Protein AF-A0A1W9MER4-F1 (afdb_monomer_lite)

Sequence (111 aa):
MSKKFPASNAALWKAVQDVLDEQGFFFTPDSASGRIKTEPKVLGDQNAVAMFGATYSAVVQVKVDGSSVSYKARFNKKSNVVMGGELLEYPEKENEMRKEFFAALEARLRR

Structure (mmCIF, N/CA/C/O backbone):
data_AF-A0A1W9MER4-F1
#
_entry.id   AF-A0A1W9MER4-F1
#
loop_
_atom_site.group_PDB
_atom_site.id
_atom_site.type_symbol
_atom_site.label_atom_id
_atom_site.label_alt_id
_atom_site.label_comp_id
_atom_site.label_asym_id
_atom_site.label_entity_id
_atom_site.label_seq_id
_atom_site.pdbx_PDB_ins_code
_atom_site.Cartn_x
_atom_site.Cartn_y
_atom_site.Cartn_z
_at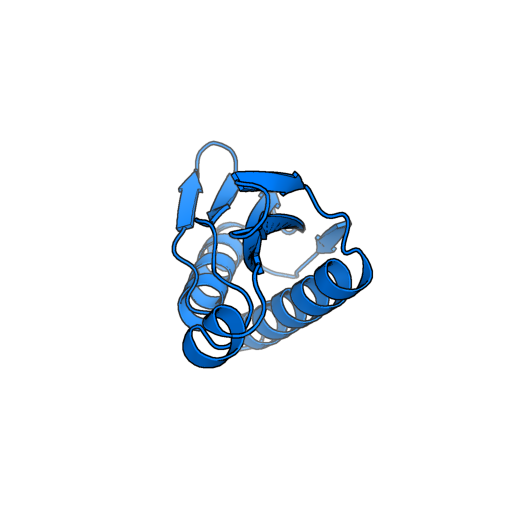om_site.occupancy
_atom_site.B_iso_or_equiv
_atom_site.auth_seq_id
_atom_site.auth_comp_id
_atom_site.auth_asym_id
_atom_site.auth_atom_id
_atom_site.pdbx_PDB_model_num
ATOM 1 N N . MET A 1 1 ? -7.838 8.630 -4.227 1.00 68.25 1 MET A N 1
ATOM 2 C CA . MET A 1 1 ? -9.253 8.371 -3.865 1.00 68.25 1 MET A CA 1
ATOM 3 C C . MET A 1 1 ? -9.277 7.660 -2.515 1.00 68.25 1 MET A C 1
ATOM 5 O O . MET A 1 1 ? -8.410 6.815 -2.305 1.00 68.25 1 MET A O 1
ATOM 9 N N . SER A 1 2 ? -10.182 8.023 -1.602 1.00 83.38 2 SER A N 1
ATOM 10 C CA . SER A 1 2 ? -10.282 7.440 -0.254 1.00 83.38 2 SER A CA 1
ATOM 11 C C . SER A 1 2 ? -11.503 6.523 -0.119 1.00 83.38 2 SER A C 1
ATOM 13 O O . SER A 1 2 ? -12.518 6.738 -0.778 1.00 83.38 2 SER A O 1
ATOM 15 N N . LYS A 1 3 ? -11.403 5.492 0.725 1.00 89.00 3 LYS A N 1
ATOM 16 C CA . LYS A 1 3 ? -12.486 4.556 1.058 1.00 89.00 3 LYS A CA 1
ATOM 17 C C . LYS A 1 3 ? -12.592 4.413 2.577 1.00 89.00 3 LYS A C 1
ATOM 19 O O . LYS A 1 3 ? -11.571 4.364 3.259 1.00 89.00 3 LYS A O 1
ATOM 24 N N . LYS A 1 4 ? -13.819 4.392 3.106 1.00 90.44 4 LYS A N 1
ATOM 25 C CA . LYS A 1 4 ? -14.102 4.211 4.539 1.00 90.44 4 LYS A CA 1
ATOM 26 C C . LYS A 1 4 ? -14.326 2.739 4.861 1.00 90.44 4 LYS A C 1
ATOM 28 O O . LYS A 1 4 ? -14.938 2.030 4.066 1.00 90.44 4 LYS A O 1
ATOM 33 N N . PHE A 1 5 ? -13.883 2.321 6.041 1.00 90.00 5 PHE A N 1
ATOM 34 C CA . PHE A 1 5 ? -14.012 0.955 6.537 1.00 90.00 5 PHE A CA 1
ATOM 35 C C . PHE A 1 5 ? -14.570 0.960 7.967 1.00 90.00 5 PHE A C 1
ATOM 37 O O . PHE A 1 5 ? -14.189 1.824 8.757 1.00 90.00 5 PHE A O 1
ATOM 44 N N . PRO A 1 6 ? -15.448 0.013 8.339 1.00 87.94 6 PRO A N 1
ATOM 45 C CA . PRO A 1 6 ? -15.994 -0.095 9.692 1.00 87.94 6 PRO A CA 1
ATOM 46 C C . PRO A 1 6 ? -14.992 -0.776 10.643 1.00 87.94 6 PRO A C 1
ATOM 48 O O . PRO A 1 6 ? -15.278 -1.815 11.224 1.00 87.94 6 PRO A O 1
ATOM 51 N N . ALA A 1 7 ? -13.790 -0.216 10.771 1.00 88.38 7 ALA A N 1
ATOM 52 C CA . ALA A 1 7 ? -12.714 -0.757 11.594 1.00 88.38 7 ALA A CA 1
ATOM 53 C C . ALA A 1 7 ? -12.002 0.361 12.367 1.00 88.38 7 ALA A C 1
ATOM 55 O O . ALA A 1 7 ? -12.007 1.526 11.956 1.00 88.38 7 ALA A O 1
ATOM 56 N N . SER A 1 8 ? -11.392 0.008 13.502 1.00 90.06 8 SER A N 1
ATOM 57 C CA . SER A 1 8 ? -10.577 0.949 14.273 1.00 90.06 8 SER A CA 1
ATOM 58 C C . SER A 1 8 ? -9.323 1.340 13.489 1.00 90.06 8 SER A C 1
ATOM 60 O O . SER A 1 8 ? -8.842 0.581 12.645 1.00 90.06 8 SER A O 1
ATOM 62 N N . ASN A 1 9 ? -8.761 2.514 13.787 1.00 90.31 9 ASN A N 1
ATOM 63 C CA . ASN A 1 9 ? -7.549 2.983 13.116 1.00 90.31 9 ASN A CA 1
ATOM 64 C C . ASN A 1 9 ? -6.388 1.983 13.254 1.00 90.31 9 ASN A C 1
ATOM 66 O O . ASN A 1 9 ? -5.729 1.687 12.265 1.00 90.31 9 ASN A O 1
ATOM 70 N N . ALA A 1 10 ? -6.198 1.398 14.441 1.00 90.12 10 ALA A N 1
ATOM 71 C CA . ALA A 1 10 ? -5.161 0.397 14.684 1.00 90.12 10 ALA A CA 1
ATOM 72 C C . ALA A 1 10 ? -5.374 -0.890 13.863 1.00 90.12 10 ALA A C 1
ATOM 74 O O . ALA A 1 10 ? -4.420 -1.419 13.290 1.00 90.12 10 ALA A O 1
ATOM 75 N N . ALA A 1 11 ? -6.619 -1.373 13.762 1.00 91.00 11 ALA A N 1
ATOM 76 C CA . ALA A 1 11 ? -6.946 -2.551 12.959 1.00 91.00 11 ALA A CA 1
ATOM 77 C C . ALA A 1 11 ? -6.722 -2.290 11.463 1.00 91.00 11 ALA A C 1
ATOM 79 O O . ALA A 1 11 ? -6.114 -3.108 10.779 1.00 91.00 11 ALA A O 1
ATOM 80 N N . LEU A 1 12 ? -7.141 -1.121 10.973 1.00 92.00 12 LEU A N 1
ATOM 81 C CA . LEU A 1 12 ? -6.886 -0.678 9.602 1.00 92.00 12 LEU A CA 1
ATOM 82 C C . LEU A 1 12 ? -5.398 -0.528 9.307 1.00 92.00 12 LEU A C 1
ATOM 84 O O . LEU A 1 12 ? -4.931 -0.999 8.276 1.00 92.00 12 LEU A O 1
ATOM 88 N N . TRP A 1 13 ? -4.651 0.097 10.213 1.00 93.56 13 TRP A N 1
ATOM 89 C CA . TRP A 1 13 ? -3.212 0.296 10.080 1.00 93.56 13 TRP A CA 1
ATOM 90 C C . TRP A 1 13 ? -2.464 -1.027 9.935 1.00 93.56 13 TRP A C 1
ATOM 92 O O . TRP A 1 13 ? -1.592 -1.155 9.076 1.00 93.56 13 TRP A O 1
ATOM 102 N N . LYS A 1 14 ? -2.827 -2.026 10.746 1.00 93.12 14 LYS A N 1
ATOM 103 C CA . LYS A 1 14 ? -2.264 -3.373 10.647 1.00 93.12 14 LYS A CA 1
ATOM 104 C C . LYS A 1 14 ? -2.713 -4.082 9.369 1.00 93.12 14 LYS A C 1
ATOM 106 O O . LYS A 1 14 ? -1.871 -4.583 8.639 1.00 93.12 14 LYS A O 1
ATOM 111 N N . ALA A 1 15 ? -4.008 -4.067 9.059 1.00 93.69 15 ALA A N 1
ATOM 112 C CA . ALA A 1 15 ? -4.544 -4.742 7.878 1.00 93.69 15 ALA A CA 1
ATOM 113 C C . ALA A 1 15 ? -3.953 -4.196 6.568 1.00 93.69 15 ALA A C 1
ATOM 115 O O . ALA A 1 15 ? -3.698 -4.962 5.646 1.00 93.69 15 ALA A O 1
ATOM 116 N N . VAL A 1 16 ? -3.686 -2.889 6.488 1.00 93.62 16 VAL A N 1
ATOM 117 C CA . VAL A 1 16 ? -3.003 -2.289 5.334 1.00 93.62 16 VAL A CA 1
ATOM 118 C C . VAL A 1 16 ? -1.578 -2.821 5.184 1.00 93.62 16 VAL A C 1
ATOM 120 O O . VAL A 1 16 ? -1.176 -3.130 4.067 1.00 93.62 16 VAL A O 1
ATOM 123 N N . GLN A 1 17 ? -0.817 -2.925 6.276 1.00 94.12 17 GLN A N 1
ATOM 124 C CA . GLN A 1 17 ? 0.547 -3.462 6.233 1.00 94.12 17 GLN A CA 1
ATOM 125 C C . GLN A 1 17 ? 0.550 -4.939 5.841 1.00 94.12 17 GLN A C 1
ATOM 127 O O . GLN A 1 17 ? 1.303 -5.313 4.950 1.00 94.12 17 GLN A O 1
ATOM 132 N N . ASP A 1 18 ? -0.340 -5.739 6.434 1.00 94.38 18 ASP A N 1
ATOM 133 C CA . ASP A 1 18 ? -0.491 -7.159 6.104 1.00 94.38 18 ASP A CA 1
ATOM 134 C C . ASP A 1 18 ? -0.807 -7.345 4.604 1.00 94.38 18 ASP A C 1
ATOM 136 O O . ASP A 1 18 ? -0.166 -8.145 3.934 1.00 94.38 18 ASP A O 1
ATOM 140 N N . VAL A 1 19 ? -1.740 -6.563 4.038 1.00 93.94 19 VAL A N 1
ATOM 141 C CA . VAL A 1 19 ? -2.080 -6.639 2.601 1.00 93.94 19 VAL A CA 1
ATOM 142 C C . VAL A 1 19 ? -0.900 -6.241 1.712 1.00 93.94 19 VAL A C 1
ATOM 144 O O . VAL A 1 19 ? -0.691 -6.851 0.667 1.00 93.94 19 VAL A O 1
ATOM 147 N N . LEU A 1 20 ? -0.131 -5.214 2.088 1.00 92.19 20 LEU A N 1
ATOM 148 C CA . LEU A 1 20 ? 1.049 -4.809 1.318 1.00 92.19 20 LEU A CA 1
ATOM 149 C C . LEU A 1 20 ? 2.141 -5.887 1.346 1.00 92.19 20 LEU A C 1
ATOM 151 O O . LEU A 1 20 ? 2.771 -6.125 0.314 1.00 92.19 20 LEU A O 1
ATOM 155 N N . ASP A 1 21 ? 2.325 -6.547 2.488 1.00 92.06 21 ASP A N 1
ATOM 156 C CA . ASP A 1 21 ? 3.276 -7.648 2.667 1.00 92.06 21 ASP A CA 1
ATOM 157 C C . ASP A 1 21 ? 2.852 -8.893 1.867 1.00 92.06 21 ASP A C 1
ATOM 159 O O . ASP A 1 21 ? 3.638 -9.427 1.088 1.00 92.06 21 ASP A O 1
ATOM 163 N N . GLU A 1 22 ? 1.571 -9.280 1.928 1.00 91.00 22 GLU A N 1
ATOM 164 C CA . GLU A 1 22 ? 0.992 -10.361 1.109 1.00 91.00 22 GLU A CA 1
ATOM 165 C C . GLU A 1 22 ? 1.124 -10.085 -0.396 1.00 91.00 22 GLU A C 1
ATOM 167 O O . GLU A 1 22 ? 1.365 -10.987 -1.200 1.00 91.00 22 GLU A O 1
ATOM 172 N N . GLN A 1 23 ? 0.999 -8.817 -0.794 1.00 87.19 23 GLN A N 1
ATOM 173 C CA . GLN A 1 23 ? 1.226 -8.379 -2.166 1.00 87.19 23 GLN A CA 1
ATOM 174 C C . GLN A 1 23 ? 2.717 -8.278 -2.520 1.00 87.19 23 GLN A C 1
ATOM 176 O O . GLN A 1 23 ? 3.035 -7.931 -3.658 1.00 87.19 23 GLN A O 1
ATOM 181 N N . GLY A 1 24 ? 3.643 -8.570 -1.606 1.00 87.75 24 GLY A N 1
ATOM 182 C CA . GLY A 1 24 ? 5.087 -8.565 -1.840 1.00 87.75 24 GLY A CA 1
ATOM 183 C C . GLY A 1 24 ? 5.664 -7.170 -2.087 1.00 87.75 24 GLY A C 1
ATOM 184 O O . GLY A 1 24 ? 6.582 -7.018 -2.895 1.00 87.75 24 GLY A O 1
ATOM 185 N N . PHE A 1 25 ? 5.082 -6.134 -1.480 1.00 89.12 25 PHE A N 1
ATOM 186 C CA . PHE A 1 25 ? 5.678 -4.802 -1.458 1.00 89.12 25 PHE A CA 1
ATOM 187 C C . PHE A 1 25 ? 6.617 -4.670 -0.263 1.00 89.12 25 PHE A C 1
ATOM 189 O O . PHE A 1 25 ? 6.244 -4.972 0.863 1.00 89.12 25 PHE A O 1
ATOM 196 N N . PHE A 1 26 ? 7.795 -4.097 -0.490 1.00 91.44 26 PHE A N 1
ATOM 197 C CA . PHE A 1 26 ? 8.602 -3.538 0.591 1.00 91.44 26 PHE A CA 1
ATOM 198 C C . PHE A 1 26 ? 8.081 -2.141 0.911 1.00 91.44 26 PHE A C 1
ATOM 200 O O . PHE A 1 26 ? 7.806 -1.362 -0.005 1.00 91.44 26 PHE A O 1
ATOM 207 N N . PHE A 1 27 ? 7.903 -1.810 2.188 1.00 92.38 27 PHE A N 1
ATOM 208 C CA . PHE A 1 27 ? 7.343 -0.524 2.588 1.00 92.38 27 PHE A CA 1
ATOM 209 C C . PHE A 1 27 ? 7.924 0.006 3.888 1.00 92.38 27 PHE A C 1
ATOM 211 O O . PHE A 1 27 ? 8.326 -0.739 4.776 1.00 92.38 27 PHE A O 1
ATOM 218 N N . THR A 1 28 ? 7.914 1.331 4.005 1.00 90.75 28 THR A N 1
ATOM 219 C CA . THR A 1 28 ? 8.272 2.042 5.228 1.00 90.75 28 THR A CA 1
ATOM 220 C C . THR A 1 28 ? 7.009 2.693 5.792 1.00 90.75 28 THR A C 1
ATOM 222 O O . THR A 1 28 ? 6.472 3.626 5.177 1.00 90.75 28 THR A O 1
ATOM 225 N N . PRO A 1 29 ? 6.485 2.193 6.922 1.00 89.88 29 PRO A N 1
ATOM 226 C CA . PRO A 1 29 ? 5.356 2.807 7.598 1.00 89.88 29 PRO A CA 1
ATOM 227 C C . PRO A 1 29 ? 5.815 4.023 8.416 1.00 89.88 29 PRO A C 1
ATOM 229 O O . PRO A 1 29 ? 6.741 3.938 9.215 1.00 89.88 29 PRO A O 1
ATOM 232 N N . ASP A 1 30 ? 5.133 5.151 8.244 1.00 91.62 30 ASP A N 1
ATOM 233 C CA . ASP A 1 30 ? 5.246 6.349 9.074 1.00 91.62 30 ASP A CA 1
ATOM 234 C C . ASP A 1 30 ? 3.946 6.509 9.870 1.00 91.62 30 ASP A C 1
ATOM 236 O O . ASP A 1 30 ? 2.948 7.067 9.399 1.00 91.62 30 ASP A O 1
ATOM 240 N N . SER A 1 31 ? 3.956 5.967 11.089 1.00 83.81 31 SER A N 1
ATOM 241 C CA . SER A 1 31 ? 2.813 6.011 12.000 1.00 83.81 31 SER A CA 1
ATOM 242 C C . SER A 1 31 ? 2.490 7.426 12.480 1.00 83.81 31 SER A C 1
ATOM 244 O O . SER A 1 31 ? 1.331 7.692 12.790 1.00 83.81 31 SER A O 1
ATOM 246 N N . ALA A 1 32 ? 3.462 8.346 12.495 1.00 86.69 32 ALA A N 1
ATOM 247 C CA . ALA A 1 32 ? 3.243 9.722 12.932 1.00 86.69 32 ALA A CA 1
ATOM 248 C C . ALA A 1 32 ? 2.392 10.506 11.923 1.00 86.69 32 ALA A C 1
ATOM 250 O O . ALA A 1 32 ? 1.527 11.286 12.318 1.00 86.69 32 ALA A O 1
ATOM 251 N N . SER A 1 33 ? 2.596 10.281 10.619 1.00 86.94 33 SER A N 1
ATOM 252 C CA . SER A 1 33 ? 1.791 10.919 9.566 1.00 86.94 33 SER A CA 1
ATOM 253 C C . SER A 1 33 ? 0.625 10.064 9.050 1.00 86.94 33 SER A C 1
ATOM 255 O O . SER A 1 33 ? -0.160 10.529 8.212 1.00 86.94 33 SER A O 1
ATOM 257 N N . GLY A 1 34 ? 0.504 8.820 9.529 1.00 89.50 34 GLY A N 1
ATOM 258 C CA . GLY A 1 34 ? -0.481 7.848 9.056 1.00 89.50 34 GLY A CA 1
ATOM 259 C C . GLY A 1 34 ? -0.257 7.455 7.596 1.00 89.50 34 GLY A C 1
ATOM 260 O O . GLY A 1 34 ? -1.216 7.169 6.877 1.00 89.50 34 GLY A O 1
ATOM 261 N N . ARG A 1 35 ? 0.989 7.490 7.112 1.00 93.19 35 ARG A N 1
ATOM 262 C CA . ARG A 1 35 ? 1.340 7.200 5.714 1.00 93.19 35 ARG A CA 1
ATOM 263 C C . ARG A 1 35 ? 2.225 5.971 5.619 1.00 93.19 35 ARG A C 1
ATOM 265 O O . ARG A 1 35 ? 3.110 5.763 6.431 1.00 93.19 35 ARG A O 1
ATOM 272 N N . ILE A 1 36 ? 2.018 5.184 4.576 1.00 93.00 36 ILE A N 1
ATOM 273 C CA . ILE A 1 36 ? 2.855 4.043 4.223 1.00 93.00 36 ILE A CA 1
ATOM 274 C C . ILE A 1 36 ? 3.281 4.245 2.777 1.00 93.00 36 ILE A C 1
ATOM 276 O O . ILE A 1 36 ? 2.442 4.427 1.890 1.00 93.00 36 ILE A O 1
ATOM 280 N N . LYS A 1 37 ? 4.590 4.260 2.539 1.00 92.81 37 LYS A N 1
ATOM 281 C CA . LYS A 1 37 ? 5.163 4.381 1.198 1.00 92.81 37 LYS A CA 1
ATOM 282 C C . LYS A 1 37 ? 5.922 3.103 0.877 1.00 92.81 37 LYS A C 1
ATOM 284 O O . LYS A 1 37 ? 6.745 2.670 1.679 1.00 92.81 37 LYS A O 1
ATOM 289 N N . THR A 1 38 ? 5.652 2.524 -0.287 1.00 90.00 38 THR A N 1
ATOM 290 C CA . THR A 1 38 ? 6.385 1.351 -0.761 1.00 90.00 38 THR A CA 1
ATOM 291 C C . THR A 1 38 ? 7.662 1.756 -1.486 1.00 90.00 38 THR A C 1
ATOM 293 O O . THR A 1 38 ? 7.781 2.861 -2.029 1.00 90.00 38 THR A O 1
ATOM 296 N N . GLU A 1 39 ? 8.607 0.831 -1.546 1.00 87.88 39 GLU A N 1
ATOM 297 C CA . GLU A 1 39 ? 9.679 0.866 -2.528 1.00 87.88 39 GLU A CA 1
ATOM 298 C C . GLU A 1 39 ? 9.124 0.616 -3.944 1.00 87.88 39 GLU A C 1
ATOM 300 O O . GLU A 1 39 ? 7.992 0.129 -4.095 1.00 87.88 39 GLU A O 1
ATOM 305 N N . PRO A 1 40 ? 9.873 0.982 -5.003 1.00 85.00 40 PRO A N 1
ATOM 306 C CA . PRO A 1 40 ? 9.484 0.683 -6.374 1.00 85.00 40 PRO A CA 1
ATOM 307 C C . PRO A 1 40 ? 9.437 -0.829 -6.609 1.00 85.00 40 PRO A C 1
ATOM 309 O O . PRO A 1 40 ? 10.465 -1.501 -6.627 1.00 85.00 40 PRO A O 1
ATOM 312 N N . LYS A 1 41 ? 8.242 -1.362 -6.848 1.00 84.31 41 LYS A N 1
ATOM 313 C CA . LYS A 1 41 ? 8.048 -2.756 -7.245 1.00 84.31 41 LYS A CA 1
ATOM 314 C C . LYS A 1 41 ? 8.022 -2.855 -8.764 1.00 84.31 41 LYS A C 1
ATOM 316 O O . LYS A 1 41 ? 7.226 -2.169 -9.401 1.00 84.31 41 LYS A O 1
ATOM 321 N N . VAL A 1 42 ? 8.872 -3.695 -9.350 1.00 82.00 42 VAL A N 1
ATOM 322 C CA . VAL A 1 42 ? 8.861 -3.952 -10.799 1.00 82.00 42 VAL A CA 1
ATOM 323 C C . VAL A 1 42 ? 7.529 -4.595 -11.195 1.00 82.00 42 VAL A C 1
ATOM 325 O O . VAL A 1 42 ? 7.050 -5.514 -10.534 1.00 82.00 42 VAL A O 1
ATOM 328 N N . LEU A 1 43 ? 6.921 -4.081 -12.260 1.00 74.25 43 LEU A N 1
ATOM 329 C CA . LEU A 1 43 ? 5.688 -4.597 -12.836 1.00 74.25 43 LEU A CA 1
ATOM 330 C C . LEU A 1 43 ? 6.033 -5.470 -14.046 1.00 74.25 43 LEU A C 1
ATOM 332 O O . LEU A 1 43 ? 6.555 -4.963 -15.038 1.00 74.25 43 LEU A O 1
ATOM 336 N N . GLY A 1 44 ? 5.720 -6.764 -13.965 1.00 66.88 44 GLY A N 1
ATOM 337 C CA . GLY A 1 44 ? 5.962 -7.742 -15.030 1.00 66.88 44 GLY A CA 1
ATOM 338 C C . GLY A 1 44 ? 7.094 -8.725 -14.722 1.00 66.88 44 GLY A C 1
ATOM 339 O O . GLY A 1 44 ? 7.828 -8.574 -13.746 1.00 66.88 44 GLY A O 1
ATOM 340 N N . ASP A 1 45 ? 7.204 -9.757 -15.557 1.00 55.22 45 ASP A N 1
ATOM 341 C CA . ASP A 1 45 ? 8.226 -10.795 -15.440 1.00 55.22 45 ASP A CA 1
ATOM 342 C C . ASP A 1 45 ? 9.596 -10.224 -15.833 1.00 55.22 45 ASP A C 1
ATOM 344 O O . ASP A 1 45 ? 9.787 -9.790 -16.972 1.00 55.22 45 ASP A O 1
ATOM 348 N N . GLN A 1 46 ? 10.552 -10.205 -14.900 1.00 52.62 46 GLN A N 1
ATOM 349 C CA . GLN A 1 46 ? 11.894 -9.655 -15.134 1.00 52.62 46 GLN A CA 1
ATOM 350 C C . GLN A 1 46 ? 12.576 -10.290 -16.356 1.00 52.62 46 GLN A C 1
ATOM 352 O O . GLN A 1 46 ? 13.326 -9.607 -17.056 1.00 52.62 46 GLN A O 1
ATOM 357 N N . ASN A 1 47 ? 12.255 -11.552 -16.664 1.00 52.06 47 ASN A N 1
ATOM 358 C CA . ASN A 1 47 ? 12.821 -12.270 -17.803 1.00 52.06 47 ASN A CA 1
ATOM 359 C C . ASN A 1 47 ? 12.202 -11.850 -19.149 1.00 52.06 47 ASN A C 1
ATOM 361 O O . ASN A 1 47 ? 12.902 -11.821 -20.158 1.00 52.06 47 ASN A O 1
ATOM 365 N N . ALA A 1 48 ? 10.922 -11.460 -19.178 1.00 44.81 48 ALA A N 1
ATOM 366 C CA . ALA A 1 48 ? 10.257 -10.952 -20.385 1.00 44.81 48 ALA A CA 1
ATOM 367 C C . ALA A 1 48 ? 10.519 -9.449 -20.607 1.00 44.81 48 ALA A C 1
ATOM 369 O O . ALA A 1 48 ? 10.640 -8.980 -21.739 1.00 44.81 48 ALA A O 1
ATOM 370 N N . VAL A 1 49 ? 10.660 -8.693 -19.515 1.00 49.00 49 VAL A N 1
ATOM 371 C CA . VAL A 1 49 ? 10.932 -7.246 -19.509 1.00 49.00 49 VAL A CA 1
ATOM 372 C C . VAL A 1 49 ? 12.347 -6.932 -20.022 1.00 49.00 49 VAL A C 1
ATOM 374 O O . VAL A 1 49 ? 12.558 -5.892 -20.647 1.00 49.00 49 VAL A O 1
ATOM 377 N N . ALA A 1 50 ? 13.306 -7.849 -19.845 1.00 46.97 50 ALA A N 1
ATOM 378 C CA . ALA A 1 50 ? 14.654 -7.730 -20.404 1.00 46.97 50 ALA A CA 1
ATOM 379 C C . ALA A 1 50 ? 14.696 -7.802 -21.947 1.00 46.97 50 ALA A C 1
ATOM 381 O O . ALA A 1 50 ? 15.588 -7.203 -22.548 1.00 46.97 50 ALA A O 1
ATOM 382 N N . MET A 1 51 ? 13.730 -8.466 -22.603 1.00 47.50 51 MET A N 1
ATOM 383 C CA . MET A 1 51 ? 13.667 -8.541 -24.074 1.00 47.50 51 MET A CA 1
ATOM 384 C C . MET A 1 51 ? 13.104 -7.272 -24.732 1.00 47.50 51 MET A C 1
ATOM 386 O O . MET A 1 51 ? 13.414 -7.005 -25.890 1.00 47.50 51 MET A O 1
ATOM 390 N N . PHE A 1 52 ? 12.324 -6.460 -24.009 1.00 53.62 52 PHE A N 1
ATOM 391 C CA . PHE A 1 52 ? 11.646 -5.277 -24.553 1.00 53.62 52 PHE A CA 1
ATOM 392 C C . PHE A 1 52 ? 12.062 -3.980 -23.851 1.00 53.62 52 PHE A C 1
ATOM 394 O O . P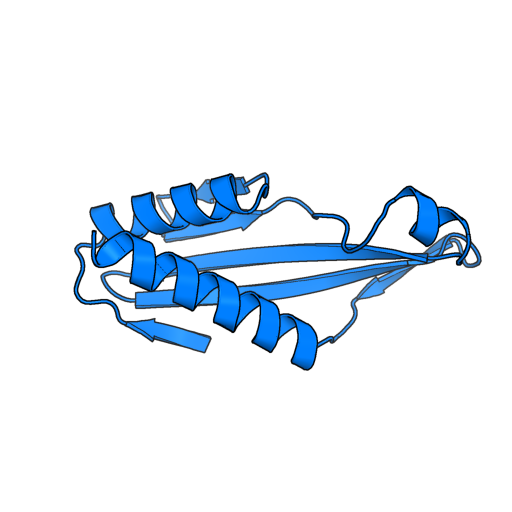HE A 1 52 ? 11.217 -3.240 -23.369 1.00 53.62 52 PHE A O 1
ATOM 401 N N . GLY A 1 53 ? 13.365 -3.683 -23.797 1.00 59.38 53 GLY A N 1
ATOM 402 C CA . GLY A 1 53 ? 13.935 -2.323 -23.730 1.00 59.38 53 GLY A CA 1
ATOM 403 C C . GLY A 1 53 ? 13.517 -1.351 -22.607 1.00 59.38 53 GLY A C 1
ATOM 404 O O . GLY A 1 53 ? 14.072 -0.253 -22.559 1.00 59.38 53 GLY A O 1
ATOM 405 N N . ALA A 1 54 ? 12.585 -1.681 -21.710 1.00 66.19 54 ALA A N 1
ATOM 406 C CA . ALA A 1 54 ? 12.083 -0.787 -20.673 1.00 66.19 54 ALA A CA 1
ATOM 407 C C . ALA A 1 54 ? 11.547 -1.545 -19.452 1.00 66.19 54 ALA A C 1
ATOM 409 O O . ALA A 1 54 ? 10.684 -2.407 -19.571 1.00 66.19 54 ALA A O 1
ATOM 410 N N . THR A 1 55 ? 12.006 -1.164 -18.260 1.00 73.12 55 THR A N 1
ATOM 411 C CA . THR A 1 55 ? 11.518 -1.674 -16.975 1.00 73.12 55 THR A CA 1
ATOM 412 C C . THR A 1 55 ? 10.404 -0.786 -16.439 1.00 73.12 55 THR A C 1
ATOM 414 O O . THR A 1 55 ? 10.590 0.422 -16.278 1.00 73.12 55 THR A O 1
ATOM 417 N N . TYR A 1 56 ? 9.262 -1.384 -16.113 1.00 76.00 56 TYR A N 1
ATOM 418 C CA . TYR A 1 56 ? 8.138 -0.700 -15.481 1.00 76.00 56 TYR A CA 1
ATOM 419 C C . TYR A 1 56 ? 8.162 -0.968 -13.980 1.00 76.00 56 TYR A C 1
ATOM 421 O O . TYR A 1 56 ? 8.424 -2.085 -13.548 1.00 76.00 56 TYR A O 1
ATOM 429 N N . SER A 1 57 ? 7.895 0.048 -13.168 1.00 83.00 57 SER A N 1
ATOM 430 C CA . SER A 1 57 ? 7.830 -0.081 -11.712 1.00 83.00 57 SER A CA 1
ATOM 431 C C . SER A 1 57 ? 6.700 0.761 -11.132 1.00 83.00 57 SER A C 1
ATOM 433 O O . SER A 1 57 ? 6.339 1.790 -11.703 1.00 83.00 57 SER A O 1
ATOM 435 N N . ALA A 1 58 ? 6.147 0.333 -10.000 1.00 86.50 58 ALA A N 1
ATOM 436 C CA . ALA A 1 58 ? 5.128 1.051 -9.251 1.00 86.50 58 ALA A CA 1
ATOM 437 C C . ALA A 1 58 ? 5.608 1.377 -7.839 1.00 86.50 58 ALA A C 1
ATOM 439 O O . ALA A 1 58 ? 6.133 0.522 -7.130 1.00 86.50 58 ALA A O 1
ATOM 440 N N . VAL A 1 59 ? 5.356 2.611 -7.416 1.00 89.88 59 VAL A N 1
ATOM 441 C CA . VAL A 1 59 ? 5.459 3.053 -6.025 1.00 89.88 59 VAL A CA 1
ATOM 442 C C . VAL A 1 59 ? 4.055 3.324 -5.516 1.00 89.88 59 VAL A C 1
ATOM 444 O O . VAL A 1 59 ? 3.340 4.159 -6.073 1.00 89.88 59 VAL A O 1
ATOM 447 N N . VAL A 1 60 ? 3.673 2.656 -4.437 1.00 91.06 60 VAL A N 1
ATOM 448 C CA . VAL A 1 60 ? 2.374 2.816 -3.793 1.00 91.06 60 VAL A CA 1
ATOM 449 C C . VAL A 1 60 ? 2.519 3.711 -2.566 1.00 91.06 60 VAL A C 1
ATOM 451 O O . VAL A 1 60 ? 3.481 3.640 -1.802 1.00 91.06 60 VAL A O 1
ATOM 454 N N . GLN A 1 61 ? 1.551 4.601 -2.394 1.00 92.81 61 GLN A N 1
ATOM 455 C CA . GLN A 1 61 ? 1.403 5.480 -1.246 1.00 92.81 61 GLN A CA 1
ATOM 456 C C . GLN A 1 61 ? 0.012 5.269 -0.663 1.00 92.81 61 GLN A C 1
ATOM 458 O O . GLN A 1 61 ? -0.998 5.570 -1.307 1.00 92.81 61 GLN A O 1
ATOM 463 N N . VAL A 1 62 ? -0.032 4.773 0.568 1.00 93.50 62 VAL A N 1
ATOM 464 C CA . VAL A 1 62 ? -1.263 4.584 1.328 1.00 93.50 62 VAL A CA 1
ATOM 465 C C . VAL A 1 62 ? -1.295 5.588 2.475 1.00 93.50 62 VAL A C 1
ATOM 467 O O . VAL A 1 62 ? -0.285 5.812 3.135 1.00 93.50 62 VAL A O 1
ATOM 470 N N . LYS A 1 63 ? -2.445 6.215 2.719 1.00 94.31 63 LYS A N 1
ATOM 471 C CA . LYS A 1 63 ? -2.689 7.027 3.920 1.00 94.31 63 LYS A CA 1
ATOM 472 C C . LYS A 1 63 ? -3.855 6.428 4.691 1.00 94.31 63 LYS A C 1
ATOM 474 O O . LYS A 1 63 ? -4.925 6.265 4.110 1.00 94.31 63 LYS A O 1
ATOM 479 N N . VAL A 1 64 ? -3.663 6.157 5.973 1.00 93.06 64 VAL A N 1
ATOM 480 C CA . VAL A 1 64 ? -4.711 5.740 6.905 1.00 93.06 64 VAL A CA 1
ATOM 481 C C . VAL A 1 64 ? -5.021 6.917 7.822 1.00 93.06 64 VAL A C 1
ATOM 483 O O . VAL A 1 64 ? -4.130 7.486 8.442 1.00 93.06 64 VAL A O 1
ATOM 486 N N . ASP A 1 65 ? -6.288 7.306 7.875 1.00 91.38 65 ASP A N 1
ATOM 487 C CA . ASP A 1 65 ? -6.762 8.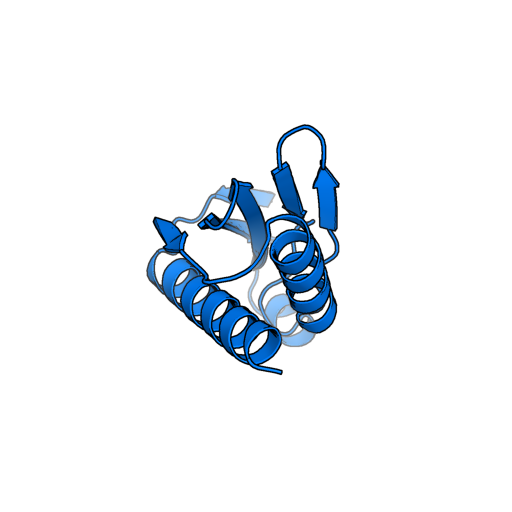480 8.604 1.00 91.38 65 ASP A CA 1
ATOM 488 C C . ASP A 1 65 ? -8.075 8.132 9.309 1.00 91.38 65 ASP A C 1
ATOM 490 O O . ASP A 1 65 ? -9.129 8.001 8.675 1.00 91.38 65 ASP A O 1
ATOM 494 N N . GLY A 1 66 ? -7.995 7.860 10.613 1.00 89.50 66 GLY A N 1
ATOM 495 C CA . GLY A 1 66 ? -9.101 7.282 11.372 1.00 89.50 66 GLY A CA 1
ATOM 496 C C . GLY A 1 66 ? -9.565 5.963 10.746 1.00 89.50 66 GLY A C 1
ATOM 497 O O . GLY A 1 66 ? -8.803 4.999 10.697 1.00 89.50 66 GLY A O 1
ATOM 498 N N . SER A 1 67 ? -10.802 5.950 10.247 1.00 89.75 67 SER A N 1
ATOM 499 C CA . SER A 1 67 ? -11.443 4.823 9.556 1.00 89.75 67 SER A CA 1
ATOM 500 C C . SER A 1 67 ? -11.363 4.889 8.021 1.00 89.75 67 SER A C 1
ATOM 502 O O . SER A 1 67 ? -12.030 4.126 7.319 1.00 89.75 67 SER A O 1
ATOM 504 N N . SER A 1 68 ? -10.585 5.826 7.472 1.00 91.38 68 SER A N 1
ATOM 505 C CA . SER A 1 68 ? -10.457 6.050 6.029 1.00 91.38 68 SER A CA 1
ATOM 506 C C . SER A 1 68 ? -9.083 5.634 5.516 1.00 91.38 68 SER A C 1
ATOM 508 O O . SER A 1 68 ? -8.066 5.936 6.134 1.00 91.38 68 SER A O 1
ATOM 510 N N . VAL A 1 69 ? -9.042 5.009 4.339 1.00 93.38 69 VAL A N 1
ATOM 511 C CA . VAL A 1 69 ? -7.803 4.646 3.642 1.00 93.38 69 VAL A CA 1
ATOM 512 C C . VAL A 1 69 ? -7.779 5.300 2.275 1.00 93.38 69 VAL A C 1
ATOM 514 O O . VAL A 1 69 ? -8.717 5.171 1.493 1.00 93.38 69 VAL A O 1
ATOM 517 N N . SER A 1 70 ? -6.697 6.006 1.977 1.00 93.06 70 SER A N 1
ATOM 518 C CA . SER A 1 70 ? -6.413 6.559 0.657 1.00 93.06 70 SER A CA 1
ATOM 519 C C . SER A 1 70 ? -5.306 5.761 0.005 1.00 93.06 70 SER A C 1
ATOM 521 O O . SER A 1 70 ? -4.288 5.513 0.637 1.00 93.06 70 SER A O 1
ATOM 523 N N . TYR A 1 71 ? -5.490 5.420 -1.264 1.00 91.56 71 TYR A N 1
ATOM 524 C CA . TYR A 1 71 ? -4.498 4.722 -2.072 1.00 91.56 71 TYR A CA 1
ATOM 525 C C . TYR A 1 71 ? -4.125 5.588 -3.275 1.00 91.56 71 TYR A C 1
ATOM 527 O O . TYR A 1 71 ? -5.008 6.173 -3.918 1.00 91.56 71 TYR A O 1
ATOM 535 N N . LYS A 1 72 ? -2.826 5.663 -3.563 1.00 90.75 72 LYS A N 1
ATOM 536 C CA . LYS A 1 72 ? -2.258 6.279 -4.762 1.00 90.75 72 LYS A CA 1
ATOM 537 C C . LYS A 1 72 ? -1.096 5.424 -5.256 1.00 90.75 72 LYS A C 1
ATOM 539 O O . LYS A 1 72 ? -0.224 5.086 -4.460 1.00 90.75 72 LYS A O 1
ATOM 544 N N . ALA A 1 73 ? -1.047 5.134 -6.550 1.00 87.12 73 ALA A N 1
ATOM 545 C CA . ALA A 1 73 ? 0.121 4.519 -7.176 1.00 87.12 73 ALA A CA 1
ATOM 546 C C . ALA A 1 73 ? 0.787 5.513 -8.132 1.00 87.12 73 ALA A C 1
ATOM 548 O O . ALA A 1 73 ? 0.127 6.364 -8.725 1.00 87.12 73 ALA A O 1
ATOM 549 N N . ARG A 1 74 ? 2.111 5.439 -8.254 1.00 86.06 74 ARG A N 1
ATOM 550 C CA . ARG A 1 74 ? 2.889 6.162 -9.264 1.00 86.06 74 ARG A CA 1
ATOM 551 C C . ARG A 1 74 ? 3.692 5.159 -10.062 1.00 86.06 74 ARG A C 1
ATOM 553 O O . ARG A 1 74 ? 4.338 4.299 -9.466 1.00 86.06 74 ARG A O 1
ATOM 560 N N . PHE A 1 75 ? 3.678 5.305 -11.377 1.00 83.94 75 PHE A N 1
ATOM 561 C CA . PHE A 1 75 ? 4.353 4.393 -12.282 1.00 83.94 75 PHE A CA 1
ATOM 562 C C . PHE A 1 75 ? 5.578 5.077 -12.868 1.00 83.94 75 PHE A C 1
ATOM 564 O O . PHE A 1 75 ? 5.520 6.229 -13.289 1.00 83.94 75 PHE A O 1
ATOM 571 N N . ASN A 1 76 ? 6.692 4.359 -12.884 1.00 78.75 76 ASN A N 1
ATOM 572 C CA . ASN A 1 76 ? 7.914 4.798 -13.533 1.00 78.75 76 ASN A CA 1
ATOM 573 C C . ASN A 1 76 ? 8.282 3.791 -14.611 1.00 78.75 76 ASN A C 1
ATOM 575 O O . ASN A 1 76 ? 8.294 2.583 -14.359 1.00 78.75 76 ASN A O 1
ATOM 579 N N . LYS A 1 77 ? 8.641 4.300 -15.785 1.00 76.25 77 LYS A N 1
ATOM 580 C CA . LYS A 1 77 ? 9.252 3.527 -16.860 1.00 76.25 77 LYS A CA 1
ATOM 581 C C . LYS A 1 77 ? 10.703 3.948 -16.991 1.00 76.25 77 LYS A C 1
ATOM 583 O O . LYS A 1 77 ? 11.001 5.117 -17.212 1.00 76.25 77 LYS A O 1
ATOM 588 N N . LYS A 1 78 ? 11.609 2.986 -16.871 1.00 71.94 78 LYS A N 1
ATOM 589 C CA . LYS A 1 78 ? 13.032 3.180 -17.131 1.00 71.94 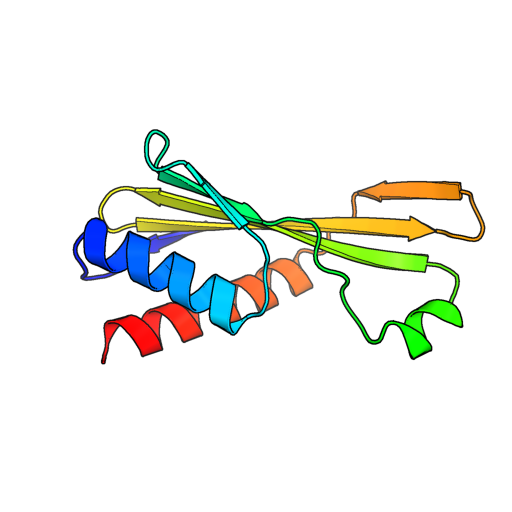78 LYS A CA 1
ATOM 590 C C . LYS A 1 78 ? 13.366 2.516 -18.456 1.00 71.94 78 LYS A C 1
ATOM 592 O O . LYS A 1 78 ? 13.334 1.293 -18.543 1.00 71.94 78 LYS A O 1
ATOM 597 N N . SER A 1 79 ? 13.642 3.310 -19.488 1.00 63.78 79 SER A N 1
ATOM 598 C CA . SER A 1 79 ? 14.072 2.783 -20.786 1.00 63.78 79 SER A CA 1
ATOM 599 C C . SER A 1 79 ? 15.564 2.459 -20.749 1.00 63.78 79 SER A C 1
ATOM 601 O O . SER A 1 79 ? 16.380 3.336 -20.465 1.00 63.78 79 SER A O 1
ATOM 603 N N . ASN A 1 80 ? 15.927 1.221 -21.075 1.00 63.03 80 ASN A N 1
ATOM 604 C CA . ASN A 1 80 ? 17.322 0.809 -21.248 1.00 63.03 80 ASN A CA 1
ATOM 605 C C . ASN A 1 80 ? 17.904 1.306 -22.581 1.00 63.03 80 ASN A C 1
ATOM 607 O O . ASN A 1 80 ? 19.119 1.363 -22.725 1.00 63.03 80 ASN A O 1
ATOM 611 N N . VAL A 1 81 ? 17.049 1.701 -23.533 1.00 59.16 81 VAL A N 1
ATOM 612 C CA . VAL A 1 81 ? 17.460 2.178 -24.866 1.00 59.16 81 VAL A CA 1
ATOM 613 C C . VAL A 1 81 ? 17.814 3.668 -24.858 1.00 59.16 81 VAL A C 1
ATOM 615 O O . VAL A 1 81 ? 18.720 4.086 -25.568 1.00 59.16 81 VAL A O 1
ATOM 618 N N . VAL A 1 82 ? 17.124 4.476 -24.044 1.00 56.25 82 VAL A N 1
ATOM 619 C CA . VAL A 1 82 ? 17.272 5.949 -24.046 1.00 56.25 82 VAL A CA 1
ATOM 620 C C . VAL A 1 82 ? 17.930 6.476 -22.757 1.00 56.25 82 VAL A C 1
ATOM 622 O O . VAL A 1 82 ? 18.049 7.680 -22.578 1.00 56.25 82 VAL A O 1
ATOM 625 N N . MET A 1 83 ? 18.347 5.595 -21.833 1.00 56.56 83 MET A N 1
ATOM 626 C CA . MET A 1 83 ? 18.868 5.949 -20.494 1.00 56.56 83 MET A CA 1
ATOM 627 C C . MET A 1 83 ? 18.038 7.029 -19.761 1.00 56.56 83 MET A C 1
ATOM 629 O O . MET A 1 83 ? 18.559 7.804 -18.963 1.00 56.56 83 MET A O 1
ATOM 633 N N . GLY A 1 84 ? 16.730 7.077 -20.028 1.00 58.38 84 GLY A N 1
ATOM 634 C CA . GLY A 1 84 ? 15.798 8.069 -19.498 1.00 58.38 84 GLY A CA 1
ATOM 635 C C . GLY A 1 84 ? 14.723 7.412 -18.638 1.00 58.38 84 GLY A C 1
ATOM 636 O O . GLY A 1 84 ? 14.211 6.338 -18.974 1.00 58.38 84 GLY A O 1
ATOM 637 N N . GLY A 1 85 ? 14.401 8.049 -17.511 1.00 57.97 85 GLY A N 1
ATOM 638 C CA . GLY A 1 85 ? 13.262 7.696 -16.667 1.00 57.97 85 GLY A CA 1
ATOM 639 C C . GLY A 1 85 ? 12.078 8.600 -16.986 1.00 57.97 85 GLY A C 1
ATOM 640 O O . GLY A 1 85 ? 12.207 9.818 -16.921 1.00 57.97 85 GLY A O 1
ATOM 641 N N . GLU A 1 86 ? 10.936 8.007 -17.311 1.00 65.62 86 GLU A N 1
ATOM 642 C CA . GLU A 1 86 ? 9.689 8.725 -17.557 1.00 65.62 86 GLU A CA 1
ATOM 643 C C . GLU A 1 86 ? 8.674 8.363 -16.466 1.00 65.62 86 GLU A C 1
ATOM 645 O O . GLU A 1 86 ? 8.446 7.183 -16.168 1.00 65.62 86 GLU A O 1
ATOM 650 N N . LEU A 1 87 ? 8.086 9.387 -15.843 1.00 67.94 87 LEU A N 1
ATOM 651 C CA . LEU A 1 87 ? 6.916 9.227 -14.983 1.00 67.94 87 LEU A CA 1
ATOM 652 C C . LEU A 1 87 ? 5.721 8.945 -15.885 1.00 67.94 87 LEU A C 1
ATOM 654 O O . LEU A 1 87 ? 5.365 9.774 -16.717 1.00 67.94 87 LEU A O 1
ATOM 658 N N . LEU A 1 88 ? 5.108 7.780 -15.713 1.00 68.38 88 LEU A N 1
ATOM 659 C CA . LEU A 1 88 ? 3.945 7.399 -16.494 1.00 68.38 88 LEU A CA 1
ATOM 660 C C . LEU A 1 88 ? 2.666 7.663 -15.715 1.00 68.38 88 LEU A C 1
ATOM 662 O O . LEU A 1 88 ? 2.497 7.219 -14.574 1.00 68.38 88 LEU A O 1
ATOM 666 N N . GLU A 1 89 ? 1.724 8.312 -16.386 1.00 67.81 89 GLU A N 1
ATOM 667 C CA . GLU A 1 89 ? 0.332 8.312 -15.968 1.00 67.81 89 GLU A CA 1
ATOM 668 C C . GLU A 1 89 ? -0.340 7.067 -16.544 1.00 67.81 89 GLU A C 1
ATOM 670 O O . GLU A 1 89 ? -0.608 6.970 -17.738 1.00 67.81 89 GLU A O 1
ATOM 675 N N . TYR A 1 90 ? -0.578 6.081 -15.681 1.00 74.69 90 TYR A N 1
ATOM 676 C CA . TYR A 1 90 ? -1.234 4.819 -16.027 1.00 74.69 90 TYR A CA 1
ATOM 677 C C . TYR A 1 90 ? -2.529 4.674 -15.208 1.00 74.69 90 TYR A C 1
ATOM 679 O O . TYR A 1 90 ? -2.615 3.836 -14.309 1.00 74.69 90 TYR A O 1
ATOM 687 N N . PRO A 1 91 ? -3.541 5.528 -15.462 1.00 75.50 91 PRO A N 1
ATOM 688 C CA . PRO A 1 91 ? -4.725 5.641 -14.608 1.00 75.50 91 PRO A CA 1
ATOM 689 C C . PRO A 1 91 ? -5.562 4.356 -14.564 1.00 75.50 91 PRO A C 1
ATOM 691 O O . PRO A 1 91 ? -6.155 4.039 -13.532 1.00 75.50 91 PRO A O 1
ATOM 694 N N . GLU A 1 92 ? -5.593 3.580 -15.649 1.00 78.00 92 GLU A N 1
ATOM 695 C CA . GLU A 1 92 ? -6.277 2.282 -15.679 1.00 78.00 92 GLU A CA 1
ATOM 696 C C . GLU A 1 92 ? -5.593 1.266 -14.761 1.00 78.00 92 GLU A C 1
ATOM 698 O O . GLU A 1 92 ? -6.259 0.647 -13.929 1.00 78.00 92 GLU A O 1
ATOM 703 N N . LYS A 1 93 ? -4.257 1.173 -14.828 1.00 80.19 93 LYS A N 1
ATOM 704 C CA . LYS A 1 93 ? -3.473 0.291 -13.956 1.00 80.19 93 LYS A CA 1
ATOM 705 C C . LYS A 1 93 ? -3.511 0.749 -12.500 1.00 80.19 93 LYS A C 1
ATOM 707 O O . LYS A 1 93 ? -3.613 -0.084 -11.604 1.00 80.19 93 LYS A O 1
ATOM 712 N N . GLU A 1 94 ? -3.501 2.061 -12.247 1.00 81.56 94 GLU A N 1
ATOM 713 C CA . GLU A 1 94 ? -3.737 2.606 -10.905 1.00 81.56 94 GLU A CA 1
ATOM 714 C C . GLU A 1 94 ? -5.092 2.150 -10.364 1.00 81.56 94 GLU A C 1
ATOM 716 O O . GLU A 1 94 ? -5.192 1.702 -9.222 1.00 81.56 94 GLU A O 1
ATOM 721 N N . ASN A 1 95 ? -6.145 2.263 -11.177 1.00 84.81 95 ASN A N 1
ATOM 722 C CA . ASN A 1 95 ? -7.491 1.874 -10.784 1.00 84.81 95 ASN A CA 1
ATOM 723 C C . ASN A 1 95 ? -7.601 0.368 -10.517 1.00 84.81 95 ASN A C 1
ATOM 725 O O . ASN A 1 95 ? -8.290 -0.010 -9.571 1.00 84.81 95 ASN A O 1
ATOM 729 N N . GLU A 1 96 ? -6.945 -0.470 -11.319 1.00 86.44 96 GLU A N 1
ATOM 730 C CA . GLU A 1 96 ? -6.875 -1.924 -11.135 1.00 86.44 96 GLU A CA 1
ATOM 731 C C . GLU A 1 96 ? -6.181 -2.279 -9.813 1.00 86.44 96 GLU A C 1
ATOM 733 O O . GLU A 1 96 ? -6.822 -2.849 -8.930 1.00 86.44 96 GLU A O 1
ATOM 738 N N . MET A 1 97 ? -4.943 -1.813 -9.605 1.00 88.06 97 MET A N 1
ATOM 739 C CA . MET A 1 97 ? -4.192 -2.065 -8.366 1.00 88.06 97 MET A CA 1
ATOM 740 C C . MET A 1 97 ? -4.926 -1.532 -7.132 1.00 88.06 97 MET A C 1
ATOM 742 O O . MET A 1 97 ? -4.939 -2.160 -6.075 1.00 88.06 97 MET A O 1
ATOM 746 N N . ARG A 1 98 ? -5.593 -0.378 -7.258 1.00 89.94 98 ARG A N 1
ATOM 747 C CA . ARG A 1 98 ? -6.420 0.188 -6.188 1.00 89.94 98 ARG A CA 1
ATOM 748 C C . ARG A 1 98 ? -7.624 -0.695 -5.867 1.00 89.94 98 ARG A C 1
ATOM 750 O O . ARG A 1 98 ? -7.961 -0.849 -4.694 1.00 89.94 98 ARG A O 1
ATOM 757 N N . LYS A 1 99 ? -8.313 -1.221 -6.885 1.00 90.19 99 LYS A N 1
ATOM 758 C CA . LYS A 1 99 ? -9.456 -2.127 -6.696 1.00 90.19 99 LYS A CA 1
ATOM 759 C C . LYS A 1 99 ? -9.010 -3.411 -6.006 1.00 90.19 99 LYS A C 1
ATOM 761 O O . LYS A 1 99 ? -9.643 -3.796 -5.030 1.00 90.19 99 LYS A O 1
ATOM 766 N N . GLU A 1 100 ? -7.914 -4.011 -6.461 1.00 90.88 100 GLU A N 1
ATOM 767 C CA . GLU A 1 100 ? -7.326 -5.213 -5.859 1.00 90.88 100 GLU A CA 1
ATOM 768 C C . GLU A 1 100 ? -6.925 -4.979 -4.403 1.00 90.88 100 GLU A C 1
ATOM 770 O O . GLU A 1 100 ? -7.315 -5.742 -3.522 1.00 90.88 100 GLU A O 1
ATOM 775 N N . PHE A 1 101 ? -6.223 -3.876 -4.128 1.00 92.31 101 PHE A N 1
ATOM 776 C CA . PHE A 1 101 ? -5.840 -3.489 -2.773 1.00 92.31 101 PHE A CA 1
ATOM 777 C C . PHE A 1 101 ? -7.056 -3.328 -1.855 1.00 92.31 101 PHE A C 1
ATOM 779 O O . PHE A 1 101 ? -7.086 -3.880 -0.757 1.00 92.31 101 PHE A O 1
ATOM 786 N N . PHE A 1 102 ? -8.090 -2.602 -2.291 1.00 92.94 102 PHE A N 1
ATOM 787 C CA . PHE A 1 102 ? -9.286 -2.428 -1.468 1.00 92.94 102 PHE A CA 1
ATOM 788 C C . PHE A 1 102 ? -10.095 -3.716 -1.307 1.00 92.94 102 PHE A C 1
ATOM 790 O O . PHE A 1 102 ? -10.674 -3.905 -0.242 1.00 92.94 102 PHE A O 1
ATOM 797 N N . ALA A 1 103 ? -10.136 -4.589 -2.313 1.00 92.62 103 ALA A N 1
ATOM 798 C CA . ALA A 1 103 ? -10.790 -5.890 -2.204 1.00 92.62 103 ALA A CA 1
ATOM 799 C C . ALA A 1 103 ? -10.069 -6.796 -1.192 1.00 92.62 103 ALA A C 1
ATOM 801 O O . ALA A 1 103 ? -10.719 -7.382 -0.327 1.00 92.62 103 ALA A O 1
ATOM 802 N N . ALA A 1 104 ? -8.734 -6.848 -1.244 1.00 92.75 104 ALA A N 1
ATOM 803 C CA . ALA A 1 104 ? -7.918 -7.576 -0.273 1.00 92.75 104 ALA A CA 1
ATOM 804 C C . ALA A 1 104 ? -8.109 -7.024 1.148 1.00 92.75 104 ALA A C 1
ATOM 806 O O . ALA A 1 104 ? -8.339 -7.782 2.089 1.00 92.75 104 ALA A O 1
ATOM 807 N N . LEU A 1 105 ? -8.116 -5.695 1.297 1.00 91.75 105 LEU A N 1
ATOM 808 C CA . LEU A 1 105 ? -8.333 -5.047 2.588 1.0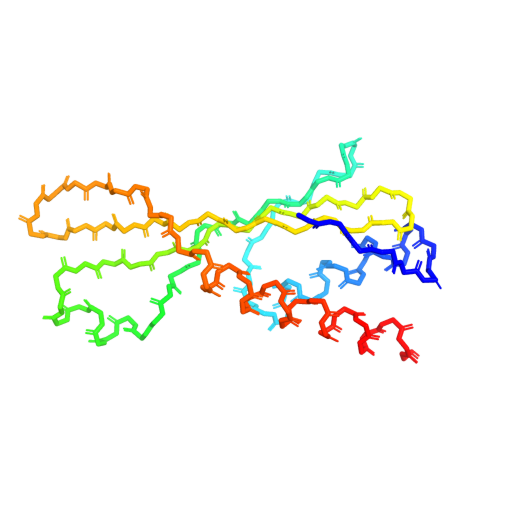0 91.75 105 LEU A CA 1
ATOM 809 C C . LEU A 1 105 ? -9.733 -5.324 3.157 1.00 91.75 105 LEU A C 1
ATOM 811 O O . LEU A 1 105 ? -9.870 -5.590 4.349 1.00 91.75 105 LEU A O 1
ATOM 815 N N . GLU A 1 106 ? -10.778 -5.308 2.323 1.00 91.88 106 GLU A N 1
ATOM 816 C CA . GLU A 1 106 ? -12.133 -5.690 2.748 1.00 91.88 106 GLU A CA 1
ATOM 817 C C . GLU A 1 106 ? -12.214 -7.154 3.174 1.00 91.88 106 GLU A C 1
ATOM 819 O O . GLU A 1 106 ? -12.815 -7.452 4.205 1.00 91.88 106 GLU A O 1
ATOM 824 N N . ALA A 1 107 ? -11.613 -8.064 2.405 1.00 90.19 107 ALA A N 1
ATOM 825 C CA . ALA A 1 107 ? -11.574 -9.480 2.751 1.00 90.19 107 ALA A CA 1
ATOM 826 C C . ALA A 1 107 ? -10.853 -9.710 4.088 1.00 90.19 107 ALA A C 1
ATOM 828 O O . ALA A 1 107 ? -11.306 -10.515 4.902 1.00 90.19 107 ALA A O 1
ATOM 829 N N . ARG A 1 108 ? -9.773 -8.960 4.342 1.00 88.56 108 ARG A N 1
ATOM 830 C CA . ARG A 1 108 ? -8.992 -9.039 5.579 1.00 88.56 108 ARG A CA 1
ATOM 831 C C . ARG A 1 108 ? -9.762 -8.539 6.798 1.00 88.56 108 ARG A C 1
ATOM 833 O O . ARG A 1 108 ? -9.688 -9.173 7.839 1.00 88.56 108 ARG A O 1
ATOM 840 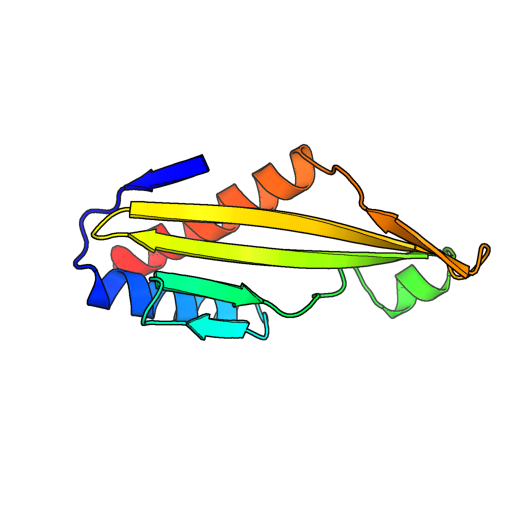N N . LEU A 1 109 ? -10.495 -7.434 6.667 1.00 87.94 109 LEU A N 1
ATOM 841 C CA . LEU A 1 109 ? -11.246 -6.819 7.771 1.00 87.94 109 LEU A CA 1
ATOM 842 C C . LEU A 1 109 ? -12.576 -7.520 8.090 1.00 87.94 109 LEU A C 1
ATOM 844 O O . LEU A 1 109 ? -13.181 -7.227 9.116 1.00 87.94 109 LEU A O 1
ATOM 848 N N . ARG A 1 110 ? -13.062 -8.399 7.205 1.00 83.06 110 ARG A N 1
ATOM 849 C CA . ARG A 1 110 ? -14.251 -9.235 7.447 1.00 83.06 110 ARG A CA 1
ATOM 850 C C . ARG A 1 110 ? -13.943 -10.552 8.166 1.00 83.06 110 ARG A C 1
ATOM 852 O O . ARG A 1 110 ? -14.888 -11.206 8.601 1.00 83.06 110 ARG A O 1
ATOM 859 N N . ARG A 1 111 ? -12.672 -10.958 8.219 1.00 59.22 111 ARG A N 1
ATOM 860 C CA . ARG A 1 111 ? -12.196 -12.110 8.997 1.00 59.22 111 ARG A CA 1
ATOM 861 C C . ARG A 1 111 ? -11.966 -11.711 10.446 1.00 59.22 111 ARG A C 1
ATOM 863 O O . ARG A 1 111 ? -12.229 -12.577 11.302 1.00 59.22 111 ARG A O 1
#

Secondary structure (DSSP, 8-state):
-EEE-SS-HHHHHHHHHHHHHHTT--EEEETTTTEEEE--EEPS-HHHHTTTTEEEEEEEEEEEETTEEEEEEEEEEEETTT--EEEE--HHHHHHHHHHHHHHHHHHHT-

Foldseek 3Di:
DKDFDPDFLVLLLVLLVVLCVVVVWAWDDDPVQQKIKTDWDWDDDPVVCVVPFKIKTKIWMWHRDTRMIDIFIWMWIQGNVPNDIDTDDPPVVRVVVVVVSVVSSVVSVVD

pLDDT: mean 81.83, std 13.54, range [44.81, 94.38]

Radius of gyration: 15.29 Å; chains: 1; bounding box: 35×23×40 Å